Protein AF-A0A835W3U0-F1 (afdb_monomer)

Radius of gyration: 22.28 Å; Cα contacts (8 Å, |Δi|>4): 160; chains: 1; bounding box: 62×26×62 Å

Sequence (129 aa):
MAAKVDQLAAKVDQLAADMDWVKAKMGEMETMMAGIKAGQDNVVHRNINGNSRMLDHKLQPLKAEEGEHVGKYPNQPDPFPETLWALMRLDAANLDALQQFYGREFKGTTLEARRDVFVAFTGALSSRP

Structure (mmCIF, N/CA/C/O backbone):
data_AF-A0A835W3U0-F1
#
_entry.id   AF-A0A835W3U0-F1
#
loop_
_atom_site.group_PDB
_atom_site.id
_atom_site.type_symbol
_atom_site.label_atom_id
_atom_site.label_alt_id
_atom_site.label_comp_id
_atom_site.label_asym_id
_atom_site.label_entity_id
_atom_site.label_seq_id
_atom_site.pdbx_PDB_ins_code
_atom_site.Cartn_x
_atom_site.Cartn_y
_atom_site.Cartn_z
_atom_site.occupancy
_atom_site.B_iso_or_equiv
_atom_site.auth_seq_id
_atom_site.auth_comp_id
_atom_site.auth_asym_id
_atom_site.auth_atom_id
_atom_site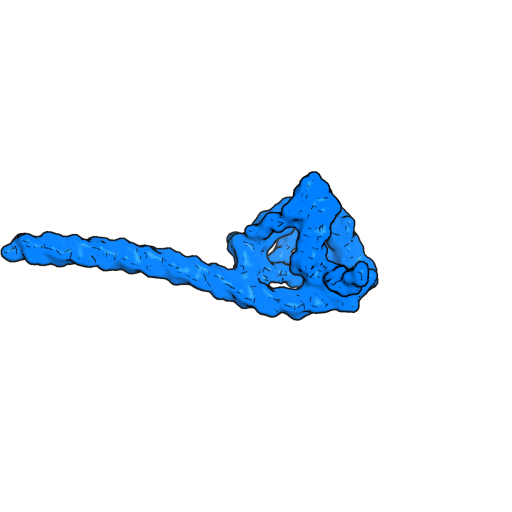.pdbx_PDB_model_num
ATOM 1 N N . MET A 1 1 ? -38.636 8.033 42.893 1.00 69.19 1 MET A N 1
ATOM 2 C CA . MET 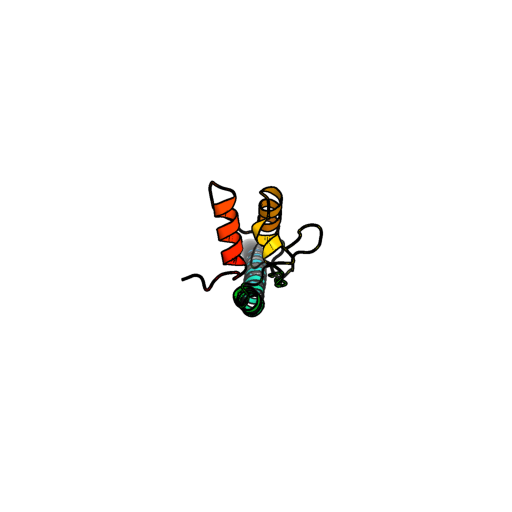A 1 1 ? -38.152 6.784 42.261 1.00 69.19 1 MET A CA 1
ATOM 3 C C . MET A 1 1 ? -37.931 6.989 40.766 1.00 69.19 1 MET A C 1
ATOM 5 O O . MET A 1 1 ? -36.813 6.760 40.335 1.00 69.19 1 MET A O 1
ATOM 9 N N . ALA A 1 2 ? -38.913 7.540 40.035 1.00 82.00 2 ALA A N 1
ATOM 10 C CA . ALA A 1 2 ? -38.820 7.875 38.604 1.00 82.00 2 ALA A CA 1
ATOM 11 C C . ALA A 1 2 ? -37.546 8.651 38.205 1.00 82.00 2 ALA A C 1
ATOM 13 O O . ALA A 1 2 ? -36.742 8.122 37.458 1.00 82.00 2 ALA A O 1
ATOM 14 N N . ALA A 1 3 ? -37.250 9.797 38.832 1.00 85.12 3 ALA A N 1
ATOM 15 C CA . ALA A 1 3 ? -36.071 10.602 38.469 1.00 85.12 3 ALA A CA 1
ATOM 16 C C . ALA A 1 3 ? -34.715 9.866 38.565 1.00 85.12 3 ALA A C 1
ATOM 18 O O . ALA A 1 3 ? -33.788 10.171 37.823 1.00 85.12 3 ALA A O 1
ATOM 19 N N . LYS A 1 4 ? -34.578 8.888 39.475 1.00 90.31 4 LYS A N 1
ATOM 20 C CA . LYS A 1 4 ? -33.360 8.060 39.565 1.00 90.31 4 LYS A CA 1
ATOM 21 C C . LYS A 1 4 ? -33.304 7.011 38.451 1.00 90.31 4 LYS A C 1
ATOM 23 O O . LYS A 1 4 ? -32.213 6.671 38.011 1.00 90.31 4 LYS A O 1
ATOM 28 N N . VAL A 1 5 ? -34.461 6.507 38.021 1.00 92.69 5 VAL A N 1
ATOM 29 C CA . VAL A 1 5 ? -34.590 5.595 36.877 1.00 92.69 5 VAL A CA 1
ATOM 30 C C . VAL A 1 5 ? -34.284 6.342 35.579 1.00 92.69 5 VAL A C 1
ATOM 32 O O . VAL A 1 5 ? -33.495 5.842 34.790 1.00 92.69 5 VAL A O 1
ATOM 35 N N . ASP A 1 6 ? -34.783 7.569 35.414 1.00 94.06 6 ASP A N 1
ATOM 36 C CA . ASP A 1 6 ? -34.508 8.406 34.236 1.00 94.06 6 ASP A CA 1
ATOM 37 C C . ASP A 1 6 ? -33.017 8.767 34.133 1.00 94.06 6 ASP A C 1
ATOM 39 O O . ASP A 1 6 ? -32.405 8.667 33.072 1.00 94.06 6 ASP A O 1
ATOM 43 N N . GLN A 1 7 ? -32.388 9.118 35.261 1.00 93.88 7 GLN A N 1
ATOM 44 C CA . GLN A 1 7 ? -30.940 9.346 35.321 1.00 93.88 7 GLN A CA 1
ATOM 45 C C . GLN A 1 7 ? -30.130 8.085 35.012 1.00 93.88 7 GLN A C 1
ATOM 47 O O . GLN A 1 7 ? -29.054 8.177 34.422 1.00 93.88 7 GLN A O 1
ATOM 52 N N . LEU A 1 8 ? -30.607 6.915 35.444 1.00 95.38 8 LEU A N 1
ATOM 53 C CA . LEU A 1 8 ? -29.952 5.651 35.135 1.00 95.38 8 LEU A CA 1
ATOM 54 C C . LEU A 1 8 ? -30.076 5.324 33.644 1.00 95.38 8 LEU A C 1
ATOM 56 O O . LEU A 1 8 ? -29.075 4.948 33.046 1.00 95.38 8 LEU A O 1
ATOM 60 N N . ALA A 1 9 ? -31.253 5.526 33.048 1.00 95.25 9 ALA A N 1
ATOM 61 C CA . ALA A 1 9 ? -31.476 5.344 31.617 1.00 95.25 9 ALA A CA 1
ATOM 62 C C . ALA A 1 9 ? -30.521 6.222 30.795 1.00 95.25 9 ALA A C 1
ATOM 64 O O . ALA A 1 9 ? -29.760 5.699 29.989 1.00 95.25 9 ALA A O 1
ATOM 65 N N . ALA A 1 10 ? -30.428 7.517 31.115 1.00 96.12 10 ALA A N 1
ATOM 66 C CA . ALA A 1 10 ? -29.514 8.431 30.430 1.00 96.12 10 ALA A CA 1
ATOM 67 C C . ALA A 1 10 ? -28.034 8.006 30.533 1.00 96.12 10 ALA A C 1
ATOM 69 O O . ALA A 1 10 ? -27.271 8.144 29.579 1.00 96.12 10 ALA A O 1
ATOM 70 N N . LYS A 1 11 ? -27.608 7.467 31.684 1.00 97.00 11 LYS A N 1
ATOM 71 C CA . LYS A 1 11 ? -26.244 6.935 31.851 1.00 97.00 11 LYS A CA 1
ATOM 72 C C . LYS A 1 11 ? -26.004 5.668 31.033 1.00 97.00 11 LYS A C 1
ATOM 74 O O . LYS A 1 11 ? -24.900 5.485 30.532 1.00 97.00 11 LYS A O 1
ATOM 79 N N . VAL A 1 12 ? -27.005 4.794 30.929 1.00 97.50 12 VAL A N 1
ATOM 80 C CA . VAL A 1 12 ? -26.932 3.581 30.103 1.00 97.50 12 VAL A CA 1
ATOM 81 C C . VAL A 1 12 ? -26.850 3.950 28.622 1.00 97.50 12 VAL A C 1
ATOM 83 O O . VAL A 1 12 ? -26.011 3.392 27.920 1.00 97.50 12 VAL A O 1
ATOM 86 N N . ASP A 1 13 ? -27.634 4.931 28.173 1.00 97.75 13 ASP A N 1
ATOM 87 C CA . ASP A 1 13 ? -27.600 5.418 26.790 1.00 97.75 13 ASP A CA 1
ATOM 88 C C . ASP A 1 13 ? -26.234 6.027 26.440 1.00 97.75 13 ASP A C 1
ATOM 90 O O . ASP A 1 13 ? -25.661 5.720 25.394 1.00 97.75 13 ASP A O 1
ATOM 94 N N . GLN A 1 14 ? -25.659 6.830 27.345 1.00 97.50 14 GLN A N 1
ATOM 95 C CA . GLN A 1 14 ? -24.312 7.374 27.155 1.00 97.50 14 GLN A CA 1
ATOM 96 C C . GLN A 1 14 ? -23.256 6.265 27.094 1.00 97.50 14 GLN A C 1
ATOM 98 O O . GLN A 1 14 ? -22.385 6.296 26.230 1.00 97.50 14 GLN A O 1
ATOM 103 N N . LEU A 1 15 ? -23.342 5.264 27.975 1.00 97.88 15 LEU A N 1
ATOM 104 C CA . LEU A 1 15 ? -22.406 4.141 27.970 1.00 97.88 15 LEU A CA 1
ATOM 105 C C . LEU A 1 15 ? -22.483 3.342 26.661 1.00 97.88 15 LEU A C 1
ATOM 107 O O . LEU A 1 15 ? -21.453 2.898 26.158 1.00 97.88 15 LEU A O 1
ATOM 111 N N . ALA A 1 16 ? -23.684 3.163 26.106 1.00 97.75 16 ALA A N 1
ATOM 112 C CA . ALA A 1 16 ? -23.858 2.517 24.811 1.00 97.75 16 ALA A CA 1
ATOM 113 C C . ALA A 1 16 ? -23.165 3.318 23.696 1.00 97.75 16 ALA A C 1
ATOM 115 O O . ALA A 1 16 ? -22.396 2.746 22.923 1.00 97.75 16 ALA A O 1
ATOM 116 N N . ALA A 1 17 ? -23.354 4.641 23.675 1.00 98.00 17 ALA A N 1
ATOM 117 C CA . ALA A 1 17 ? -22.696 5.524 22.714 1.00 98.00 17 ALA A CA 1
ATOM 118 C C . ALA A 1 17 ? -21.160 5.495 22.843 1.00 98.00 17 ALA A C 1
ATOM 120 O O . ALA A 1 17 ? -20.454 5.377 21.839 1.00 98.00 17 ALA A O 1
ATOM 121 N N . ASP A 1 18 ? -20.637 5.537 24.070 1.00 98.06 18 ASP A N 1
ATOM 122 C CA . ASP A 1 18 ? -19.198 5.450 24.334 1.00 98.06 18 ASP A CA 1
ATOM 123 C C . ASP A 1 18 ? -18.633 4.094 23.883 1.00 98.06 18 ASP A C 1
ATOM 125 O O . ASP A 1 18 ? -17.556 4.027 23.288 1.00 98.06 18 ASP A O 1
ATOM 129 N N . MET A 1 19 ? -19.366 3.000 24.118 1.00 98.00 19 MET A N 1
ATOM 130 C CA . MET A 1 19 ? -18.957 1.659 23.698 1.00 98.00 19 MET A CA 1
ATOM 131 C C . MET A 1 19 ? -18.890 1.533 22.173 1.00 98.00 19 MET A C 1
ATOM 133 O O . MET A 1 19 ? -17.956 0.920 21.651 1.00 98.00 19 MET A O 1
ATOM 137 N N . ASP A 1 20 ? -19.845 2.116 21.452 1.00 98.06 20 ASP A N 1
ATOM 138 C CA . ASP A 1 20 ? -19.839 2.117 19.989 1.00 98.06 20 ASP A CA 1
ATOM 139 C C . ASP A 1 20 ? -18.695 2.970 19.427 1.00 98.06 20 ASP A C 1
ATOM 141 O O . ASP A 1 20 ? -18.018 2.553 18.482 1.00 98.06 20 ASP A O 1
ATOM 145 N N . TRP A 1 21 ? -18.385 4.100 20.069 1.00 97.69 21 TRP A N 1
ATOM 146 C CA . TRP A 1 21 ? -17.207 4.900 19.735 1.00 97.69 21 TRP A CA 1
ATOM 147 C C . TRP A 1 21 ? -15.895 4.130 19.957 1.00 97.69 21 TRP A C 1
ATOM 149 O O . TRP A 1 21 ? -15.026 4.123 19.081 1.00 97.69 21 TRP A O 1
ATOM 159 N N . VAL A 1 22 ? -15.754 3.425 21.087 1.00 98.12 22 VAL A N 1
ATOM 160 C CA . VAL A 1 22 ? -14.566 2.602 21.375 1.00 98.12 22 VAL A CA 1
ATOM 161 C C . VAL A 1 22 ? -14.404 1.489 20.341 1.00 98.12 22 VAL A C 1
ATOM 163 O O . VAL A 1 22 ? -13.299 1.293 19.837 1.00 98.12 22 VAL A O 1
ATOM 166 N N . LYS A 1 23 ? -15.484 0.788 19.974 1.00 97.94 23 LYS A N 1
ATOM 167 C CA . LYS A 1 23 ? -15.438 -0.256 18.934 1.00 97.94 23 LYS A CA 1
ATOM 168 C C . LYS A 1 23 ? -14.954 0.298 17.596 1.00 97.94 23 LYS A C 1
ATOM 170 O O . LYS A 1 23 ? -14.109 -0.323 16.956 1.00 97.94 23 LYS A O 1
ATOM 175 N N . ALA A 1 24 ? -15.442 1.474 17.196 1.00 97.88 24 ALA A N 1
ATOM 176 C CA . ALA A 1 24 ? -14.988 2.126 15.971 1.00 97.88 24 ALA A CA 1
ATOM 177 C C . ALA A 1 24 ? -13.480 2.428 16.023 1.00 97.88 24 ALA A C 1
ATOM 179 O O . ALA A 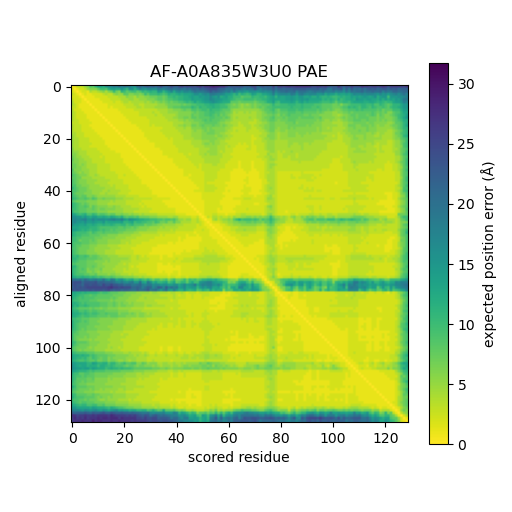1 24 ? -12.748 2.111 15.085 1.00 97.88 24 ALA A O 1
ATOM 180 N N . LYS A 1 25 ? -12.988 2.954 17.153 1.00 97.88 25 LYS A N 1
ATOM 181 C CA . LYS A 1 25 ? -11.556 3.231 17.347 1.00 97.88 25 LYS A CA 1
ATOM 182 C C . LYS A 1 25 ? -10.686 1.981 17.389 1.00 97.88 25 LYS A C 1
ATOM 184 O O . LYS A 1 25 ? -9.570 2.010 16.872 1.00 97.88 25 LYS A O 1
ATOM 189 N N . MET A 1 26 ? -11.184 0.881 17.945 1.00 97.94 26 MET A N 1
ATOM 190 C CA . MET A 1 26 ? -10.494 -0.407 17.877 1.00 97.94 26 MET A CA 1
ATOM 191 C C . MET A 1 26 ? -10.355 -0.890 16.428 1.00 97.94 26 MET A C 1
ATOM 193 O O . MET A 1 26 ? -9.261 -1.290 16.041 1.00 97.94 26 MET A O 1
ATOM 197 N N . GLY A 1 27 ? -11.400 -0.761 15.604 1.00 96.94 27 GLY A N 1
ATOM 198 C CA . GLY A 1 27 ? -11.328 -1.107 14.178 1.00 96.94 27 GLY A CA 1
ATOM 199 C C . GLY A 1 27 ? -10.326 -0.251 13.386 1.00 96.94 27 GLY A C 1
ATOM 200 O O . GLY A 1 27 ? -9.567 -0.770 12.562 1.00 96.94 27 GLY A O 1
ATOM 201 N N . GLU A 1 28 ? -10.255 1.056 13.669 1.00 96.00 28 GLU A N 1
ATOM 202 C CA . GLU A 1 28 ? -9.224 1.941 13.097 1.00 96.00 28 GLU A CA 1
ATOM 203 C C . GLU A 1 28 ? -7.806 1.482 13.490 1.00 96.00 28 GLU A C 1
ATOM 205 O O . GLU A 1 28 ? -6.905 1.426 12.648 1.00 96.00 28 GLU A O 1
ATOM 210 N N . MET A 1 29 ? -7.605 1.108 14.759 1.00 97.44 29 MET A N 1
ATOM 211 C CA . MET A 1 29 ? -6.315 0.640 15.269 1.00 97.44 29 MET A CA 1
ATOM 212 C C . MET A 1 29 ? -5.891 -0.695 14.648 1.00 97.44 29 MET A C 1
ATOM 214 O O . MET A 1 29 ? -4.729 -0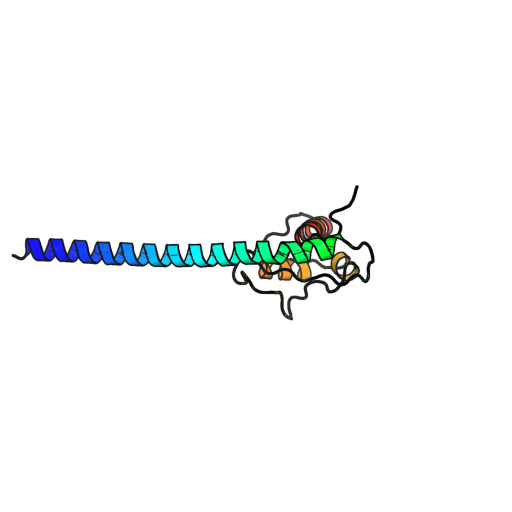.850 14.275 1.00 97.44 29 MET A O 1
ATOM 218 N N . GLU A 1 30 ? -6.813 -1.646 14.493 1.00 96.94 30 GLU A N 1
ATOM 219 C CA . GLU A 1 30 ? -6.552 -2.921 13.815 1.00 96.94 30 GLU A CA 1
ATOM 220 C C . GLU A 1 30 ? -6.086 -2.706 12.372 1.00 96.94 30 GLU A C 1
ATOM 222 O O . GLU A 1 30 ? -5.092 -3.299 11.943 1.00 96.94 30 GLU A O 1
ATOM 227 N N . THR A 1 31 ? -6.742 -1.792 11.655 1.00 95.94 31 THR A N 1
ATOM 228 C CA . THR A 1 31 ? -6.371 -1.414 10.284 1.00 95.94 31 THR A CA 1
ATOM 229 C C . THR A 1 31 ? -4.968 -0.800 10.239 1.00 95.94 31 THR A C 1
ATOM 231 O O . THR A 1 31 ? -4.137 -1.201 9.423 1.00 95.94 31 THR A O 1
ATOM 234 N N . MET A 1 32 ? -4.658 0.122 11.158 1.00 96.88 32 MET A N 1
ATOM 235 C CA . MET A 1 32 ? -3.330 0.736 11.252 1.00 96.88 32 MET A CA 1
ATOM 236 C C . MET A 1 32 ? -2.237 -0.296 11.567 1.00 96.88 32 MET A C 1
ATOM 238 O O . MET A 1 32 ? -1.175 -0.283 10.944 1.00 96.88 32 MET A O 1
ATOM 242 N N . MET A 1 33 ? -2.488 -1.223 12.497 1.00 98.06 33 MET A N 1
ATOM 243 C CA . MET A 1 33 ? -1.541 -2.295 12.819 1.00 98.06 33 MET A CA 1
ATOM 244 C C . MET A 1 33 ? -1.289 -3.218 11.622 1.00 98.06 33 MET A C 1
ATOM 246 O O . MET A 1 33 ? -0.144 -3.612 11.387 1.00 98.06 33 MET A O 1
ATOM 250 N N . ALA A 1 34 ? -2.330 -3.543 10.849 1.00 97.94 34 ALA A N 1
ATOM 251 C CA . ALA A 1 34 ? -2.184 -4.318 9.621 1.00 97.94 34 ALA A CA 1
ATOM 252 C C . ALA A 1 34 ? -1.285 -3.595 8.604 1.00 97.94 34 ALA A C 1
ATOM 254 O O . ALA A 1 34 ? -0.401 -4.226 8.019 1.00 97.94 34 ALA A O 1
ATOM 255 N N . GLY A 1 35 ? -1.448 -2.277 8.458 1.00 97.88 35 GLY A N 1
ATOM 256 C CA . GLY A 1 35 ? -0.614 -1.438 7.596 1.00 97.88 35 GLY A CA 1
ATOM 257 C C . GLY A 1 35 ? 0.849 -1.385 8.032 1.00 97.88 35 GLY A C 1
ATOM 258 O O . GLY A 1 35 ? 1.748 -1.605 7.222 1.00 97.88 35 GLY A O 1
ATOM 259 N N . ILE A 1 36 ? 1.106 -1.199 9.331 1.00 98.12 36 ILE A N 1
ATOM 260 C CA . ILE A 1 36 ? 2.467 -1.213 9.895 1.00 98.12 36 ILE A CA 1
ATOM 261 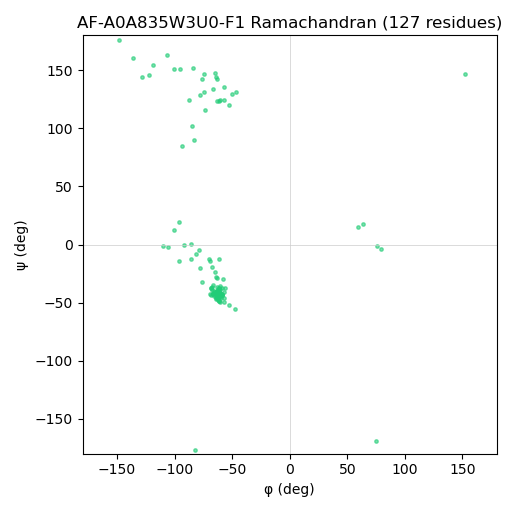C C . ILE A 1 36 ? 3.148 -2.559 9.629 1.00 98.12 36 ILE A C 1
ATOM 263 O O . ILE A 1 36 ? 4.297 -2.598 9.185 1.00 98.12 36 ILE A O 1
ATOM 267 N N . LYS A 1 37 ? 2.438 -3.668 9.863 1.00 98.19 37 LYS A N 1
ATOM 268 C CA . LYS A 1 37 ? 2.962 -5.012 9.608 1.00 98.19 37 LYS A CA 1
ATOM 269 C C . LYS A 1 37 ? 3.255 -5.231 8.123 1.00 98.19 37 LYS A C 1
ATOM 271 O O . LYS A 1 37 ? 4.310 -5.760 7.787 1.00 98.19 37 LYS A O 1
ATOM 276 N N . ALA A 1 38 ? 2.368 -4.779 7.237 1.00 97.94 38 ALA A N 1
ATOM 277 C CA . ALA A 1 38 ? 2.607 -4.808 5.798 1.00 97.94 38 ALA A CA 1
ATOM 278 C C . ALA A 1 38 ? 3.868 -4.014 5.417 1.00 97.94 38 ALA A C 1
ATOM 280 O O . ALA A 1 38 ? 4.698 -4.512 4.660 1.00 97.94 38 ALA A O 1
ATOM 281 N N . GLY A 1 39 ? 4.058 -2.825 5.995 1.00 97.50 39 GLY A N 1
ATOM 282 C CA . GLY A 1 39 ? 5.245 -2.002 5.771 1.00 97.50 39 GLY A CA 1
ATOM 283 C C . GLY A 1 39 ? 6.540 -2.674 6.222 1.00 97.50 39 GLY A C 1
ATOM 284 O O . GLY A 1 39 ? 7.535 -2.627 5.497 1.00 97.50 39 GLY A O 1
ATOM 285 N N . GLN A 1 40 ? 6.518 -3.351 7.373 1.00 98.06 40 GLN A N 1
ATOM 286 C CA . GLN A 1 40 ? 7.647 -4.144 7.871 1.00 98.06 40 GLN A CA 1
ATOM 287 C C . GLN A 1 40 ? 7.972 -5.323 6.943 1.00 98.06 40 GLN A C 1
ATOM 289 O O . GLN A 1 40 ? 9.132 -5.496 6.568 1.00 98.06 40 GLN A O 1
ATOM 294 N N . ASP A 1 41 ? 6.959 -6.079 6.512 1.00 97.12 41 ASP A N 1
ATOM 295 C CA . ASP A 1 41 ? 7.124 -7.187 5.561 1.00 97.12 41 ASP A CA 1
ATOM 296 C C . ASP A 1 41 ? 7.704 -6.689 4.218 1.00 97.12 41 ASP A C 1
ATOM 298 O O . ASP A 1 41 ? 8.580 -7.319 3.619 1.00 97.12 41 ASP A O 1
ATOM 302 N N . ASN A 1 42 ? 7.272 -5.506 3.769 1.00 97.56 42 ASN A N 1
ATOM 303 C CA . ASN A 1 42 ? 7.705 -4.897 2.514 1.00 97.56 42 ASN A CA 1
ATOM 304 C C . ASN A 1 42 ? 9.178 -4.462 2.504 1.00 97.56 42 ASN A C 1
ATOM 306 O O . ASN A 1 42 ? 9.735 -4.293 1.419 1.00 97.56 42 ASN A O 1
ATOM 310 N N . VAL A 1 43 ? 9.837 -4.284 3.657 1.00 96.31 43 VAL A N 1
ATOM 311 C CA . VAL A 1 43 ? 11.256 -3.870 3.711 1.00 96.31 43 VAL A CA 1
ATOM 312 C C . VAL A 1 43 ? 12.144 -4.852 2.949 1.00 96.31 43 VAL A C 1
ATOM 314 O O . VAL A 1 43 ? 12.967 -4.445 2.130 1.00 96.31 43 VAL A O 1
ATOM 317 N N . VAL A 1 44 ? 11.955 -6.155 3.166 1.00 94.81 44 VAL A N 1
ATOM 318 C CA . VAL A 1 44 ? 12.759 -7.193 2.502 1.00 94.81 44 VAL A CA 1
ATOM 319 C C . VAL A 1 44 ? 12.499 -7.199 0.996 1.00 94.81 44 VAL A C 1
ATOM 321 O O . VAL A 1 44 ? 13.438 -7.297 0.208 1.00 94.81 44 VAL A O 1
ATOM 324 N N . HIS A 1 45 ? 11.242 -7.027 0.587 1.00 95.75 45 HIS A N 1
ATOM 325 C CA . HIS A 1 45 ? 10.853 -7.002 -0.822 1.00 95.75 45 HIS A CA 1
ATOM 326 C C . HIS A 1 45 ? 11.452 -5.788 -1.545 1.00 95.75 45 HIS A C 1
ATOM 328 O O . HIS A 1 45 ? 12.042 -5.937 -2.612 1.00 95.75 45 HIS A O 1
ATOM 334 N N . ARG A 1 46 ? 11.389 -4.602 -0.926 1.00 95.69 46 ARG A N 1
ATO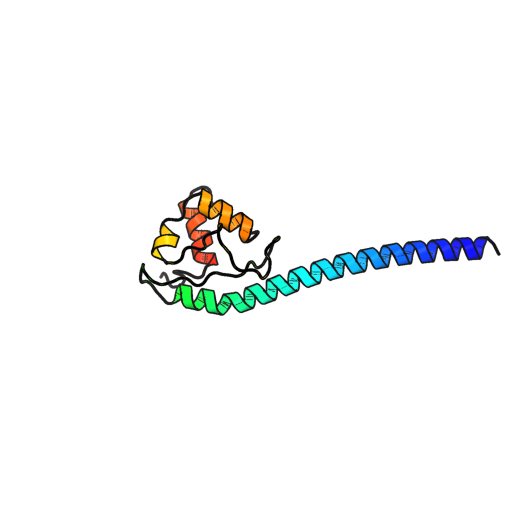M 335 C CA . ARG A 1 46 ? 12.022 -3.377 -1.438 1.00 95.69 46 ARG A CA 1
ATOM 336 C C . ARG A 1 46 ? 13.534 -3.527 -1.570 1.00 95.69 46 ARG A C 1
ATOM 338 O O . ARG A 1 46 ? 14.088 -3.131 -2.591 1.00 95.69 46 ARG A O 1
ATOM 345 N N . ASN A 1 47 ? 14.189 -4.142 -0.585 1.00 93.25 47 ASN A N 1
ATOM 346 C CA . ASN A 1 47 ? 15.625 -4.412 -0.645 1.00 93.25 47 ASN A CA 1
ATOM 347 C C . ASN A 1 47 ? 15.976 -5.346 -1.812 1.00 93.25 47 ASN A C 1
ATOM 349 O O . ASN A 1 47 ? 16.919 -5.074 -2.548 1.00 93.25 47 ASN A O 1
ATOM 353 N N . ILE A 1 48 ? 15.203 -6.417 -2.022 1.00 92.81 48 ILE A N 1
ATOM 354 C CA . ILE A 1 48 ? 15.399 -7.326 -3.163 1.00 92.81 48 ILE A CA 1
ATOM 355 C C . ILE A 1 48 ? 15.230 -6.566 -4.484 1.00 92.81 48 ILE A C 1
ATOM 357 O O . ILE A 1 48 ? 16.126 -6.621 -5.325 1.00 92.81 48 ILE A O 1
ATOM 361 N N . ASN A 1 49 ? 14.143 -5.801 -4.623 1.00 94.44 49 ASN A N 1
ATOM 362 C CA . ASN A 1 49 ? 13.848 -5.010 -5.822 1.00 94.44 49 ASN A CA 1
ATOM 363 C C . ASN A 1 49 ? 14.936 -3.965 -6.124 1.00 94.44 49 ASN A C 1
ATOM 365 O O . ASN A 1 49 ? 15.228 -3.684 -7.286 1.00 94.44 49 ASN A O 1
ATOM 369 N N . GLY A 1 50 ? 15.540 -3.375 -5.088 1.00 91.12 50 GLY A N 1
ATOM 370 C CA . GLY A 1 50 ? 16.600 -2.371 -5.210 1.00 91.12 50 GLY A CA 1
ATOM 371 C C . GLY A 1 50 ? 17.986 -2.934 -5.543 1.00 91.12 50 GLY A C 1
ATOM 372 O O . GLY A 1 50 ? 18.833 -2.199 -6.057 1.00 91.12 50 GLY A O 1
ATOM 373 N N . ASN A 1 51 ? 18.222 -4.226 -5.290 1.00 87.00 51 ASN A N 1
ATOM 374 C C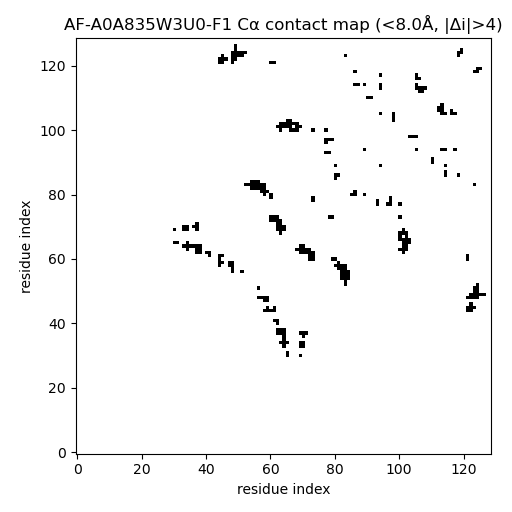A . ASN A 1 51 ? 19.543 -4.854 -5.406 1.00 87.00 51 ASN A CA 1
ATOM 375 C C . ASN A 1 51 ? 19.938 -5.260 -6.834 1.00 87.00 51 ASN A C 1
ATOM 377 O O . ASN A 1 51 ? 21.084 -5.651 -7.054 1.00 87.00 51 ASN A O 1
ATOM 381 N N . SER A 1 52 ? 19.034 -5.170 -7.812 1.00 81.56 52 SER A N 1
ATOM 382 C CA . SER A 1 52 ? 19.330 -5.534 -9.199 1.00 81.56 52 SER A CA 1
ATOM 383 C C . SER A 1 52 ? 19.089 -4.392 -10.178 1.00 81.56 52 SER A C 1
ATOM 385 O O . SER A 1 52 ? 18.169 -3.588 -10.045 1.00 81.56 52 SER A O 1
ATOM 387 N N . ARG A 1 53 ? 19.934 -4.349 -11.210 1.00 82.38 53 ARG A N 1
ATOM 388 C CA . ARG A 1 53 ? 19.798 -3.471 -12.382 1.00 82.38 53 ARG A CA 1
ATOM 389 C C . ARG A 1 53 ? 19.439 -4.239 -13.650 1.00 82.38 53 ARG A C 1
ATOM 391 O O . ARG A 1 53 ? 19.302 -3.633 -14.708 1.00 82.38 53 ARG A O 1
ATOM 398 N N . MET A 1 54 ? 19.324 -5.562 -13.556 1.00 89.50 54 MET A N 1
ATOM 399 C CA . MET A 1 54 ? 19.004 -6.400 -14.702 1.00 89.50 54 MET A CA 1
ATOM 400 C C . MET A 1 54 ? 17.523 -6.251 -15.047 1.00 89.50 54 MET A C 1
ATOM 402 O O . MET A 1 54 ? 16.663 -6.322 -14.172 1.00 89.50 54 MET A O 1
ATOM 406 N N . LEU A 1 55 ? 17.224 -6.020 -16.323 1.00 89.50 55 LEU A N 1
ATOM 407 C CA . LEU A 1 55 ? 15.860 -5.765 -16.794 1.00 89.50 55 LEU A CA 1
ATOM 408 C C . LEU A 1 55 ? 14.921 -6.965 -16.581 1.00 89.50 55 LEU A C 1
ATOM 410 O O . LEU A 1 55 ? 13.726 -6.781 -16.364 1.00 89.50 55 LEU A O 1
ATOM 414 N N . ASP A 1 56 ? 15.462 -8.178 -16.593 1.00 92.56 56 ASP A N 1
ATOM 415 C CA . ASP A 1 56 ? 14.768 -9.441 -16.331 1.00 92.56 56 ASP A CA 1
ATOM 416 C C . ASP A 1 56 ? 14.692 -9.803 -14.837 1.00 92.56 56 ASP A C 1
ATOM 418 O O . ASP A 1 56 ? 14.118 -10.834 -14.480 1.00 92.56 56 ASP A O 1
ATOM 422 N N . HIS A 1 57 ? 15.231 -8.961 -13.947 1.00 91.75 57 HIS A N 1
ATOM 423 C CA . HIS A 1 57 ? 15.118 -9.168 -12.510 1.00 91.75 57 HIS A CA 1
ATOM 424 C C . HIS A 1 57 ? 13.653 -9.258 -12.095 1.00 91.75 57 HIS A C 1
ATOM 426 O O . HIS A 1 57 ? 12.876 -8.331 -12.339 1.00 91.75 57 HIS A O 1
ATOM 432 N N . LYS A 1 58 ? 13.306 -10.366 -11.433 1.00 93.62 58 LYS A N 1
ATOM 433 C CA . LYS A 1 58 ? 11.964 -10.607 -10.914 1.00 93.62 58 LYS A CA 1
ATOM 434 C C . LYS A 1 58 ? 11.698 -9.745 -9.693 1.00 93.62 58 LYS A C 1
ATOM 436 O O . LYS A 1 58 ? 12.323 -9.943 -8.650 1.00 93.62 58 LYS A O 1
ATOM 441 N N . LEU A 1 59 ? 10.741 -8.837 -9.822 1.00 93.88 59 LEU A N 1
ATOM 442 C CA . LEU A 1 59 ? 10.331 -7.981 -8.724 1.00 93.88 59 LEU A CA 1
ATOM 443 C C . LEU A 1 59 ? 9.467 -8.769 -7.736 1.00 93.88 59 LEU A C 1
ATOM 445 O O . LEU A 1 59 ? 8.652 -9.611 -8.108 1.00 93.88 59 LEU A O 1
ATOM 449 N N . GLN A 1 60 ? 9.648 -8.472 -6.458 1.00 94.81 60 GLN A N 1
ATOM 450 C CA . GLN A 1 60 ? 8.820 -8.961 -5.372 1.00 94.81 60 GLN A CA 1
ATOM 451 C C . GLN A 1 60 ? 7.627 -8.011 -5.179 1.00 94.81 60 GLN A C 1
ATOM 453 O O . GLN A 1 60 ? 7.850 -6.810 -4.969 1.00 94.81 60 GLN A O 1
ATOM 458 N N . PRO A 1 61 ? 6.376 -8.513 -5.226 1.00 94.88 61 PRO A N 1
ATOM 459 C CA . PRO A 1 61 ? 5.182 -7.699 -5.008 1.00 94.88 61 PRO A CA 1
ATOM 460 C C . PRO A 1 61 ? 5.134 -7.175 -3.579 1.00 94.88 61 PRO A C 1
ATOM 462 O O . PRO A 1 61 ? 5.578 -7.856 -2.661 1.00 94.88 61 PRO A O 1
ATOM 465 N N . LEU A 1 62 ? 4.574 -5.989 -3.366 1.00 96.12 62 LEU A N 1
ATOM 466 C CA . LEU A 1 62 ? 4.406 -5.430 -2.026 1.00 96.12 62 LEU A CA 1
ATOM 467 C C . LEU A 1 62 ? 3.007 -5.736 -1.487 1.00 96.12 62 LEU A C 1
ATOM 469 O O . LEU A 1 62 ? 2.052 -5.860 -2.250 1.00 96.12 62 LEU A O 1
ATOM 473 N N . LYS A 1 63 ? 2.870 -5.840 -0.167 1.00 96.81 63 LYS A N 1
ATOM 474 C CA . LYS A 1 63 ? 1.563 -5.783 0.490 1.00 96.81 63 LYS A CA 1
ATOM 475 C C . LYS A 1 63 ? 1.056 -4.344 0.504 1.00 96.81 63 LYS A C 1
ATOM 477 O O . LYS A 1 63 ? 1.861 -3.424 0.661 1.00 96.81 63 LYS A O 1
ATOM 482 N N . ALA A 1 64 ? -0.254 -4.139 0.399 1.00 96.62 64 ALA A N 1
ATOM 483 C CA . ALA A 1 64 ? -0.823 -2.816 0.633 1.00 96.62 64 ALA A CA 1
ATOM 484 C C . ALA A 1 64 ? -0.666 -2.403 2.102 1.00 96.62 64 ALA A C 1
ATOM 486 O O . ALA A 1 64 ? -0.903 -3.196 3.014 1.00 96.62 64 ALA A O 1
ATOM 487 N N . GLU A 1 65 ? -0.226 -1.167 2.320 1.00 96.88 65 GLU A N 1
ATOM 488 C CA . GLU A 1 65 ? 0.008 -0.593 3.653 1.00 96.88 65 GLU A CA 1
ATOM 489 C C . GLU A 1 65 ? -1.191 0.239 4.130 1.00 96.88 65 GLU A C 1
ATOM 491 O O . GLU A 1 65 ? -1.310 0.529 5.316 1.00 96.88 65 GLU A O 1
ATOM 496 N N . GLU A 1 66 ? -2.102 0.575 3.218 1.00 95.44 66 GLU A N 1
ATOM 497 C CA . GLU A 1 66 ? -3.310 1.357 3.460 1.00 95.44 66 GLU A CA 1
ATOM 498 C C . GLU A 1 66 ? -4.447 0.914 2.521 1.00 95.44 66 GLU A C 1
ATOM 500 O O . GLU A 1 66 ? -4.267 0.040 1.668 1.00 95.44 66 GLU A O 1
ATOM 505 N N . GLY A 1 67 ? -5.634 1.498 2.701 1.00 94.06 67 GLY A N 1
ATOM 506 C CA . GLY A 1 67 ? -6.812 1.220 1.877 1.00 94.06 67 GLY A CA 1
ATOM 507 C C . GLY A 1 67 ? -7.500 -0.122 2.163 1.00 94.06 67 GLY A C 1
ATOM 508 O O . GLY A 1 67 ? -7.229 -0.806 3.149 1.00 94.06 67 GLY A O 1
ATOM 509 N N . GLU A 1 68 ? -8.422 -0.499 1.275 1.00 93.69 68 GLU A N 1
ATOM 510 C CA . GLU A 1 68 ? -9.279 -1.692 1.406 1.00 93.69 68 GLU A CA 1
ATOM 511 C C . GLU A 1 68 ? -8.493 -3.018 1.367 1.00 93.69 68 GLU A C 1
ATOM 513 O O . GLU A 1 68 ? -8.924 -4.050 1.895 1.00 93.69 68 GLU A O 1
ATOM 518 N N . HIS A 1 69 ? -7.305 -3.000 0.759 1.00 95.06 69 HIS A N 1
ATOM 519 C CA . HIS A 1 69 ? -6.475 -4.186 0.572 1.00 95.06 69 HIS A CA 1
ATOM 520 C C . HIS A 1 69 ? -5.332 -4.308 1.582 1.00 95.06 69 HIS A C 1
ATOM 522 O O . HIS A 1 69 ? -4.458 -5.153 1.384 1.00 95.06 69 HIS A O 1
ATOM 528 N N . VAL A 1 70 ? -5.326 -3.518 2.664 1.00 96.69 70 VAL A N 1
ATOM 529 C CA . VAL A 1 70 ? -4.242 -3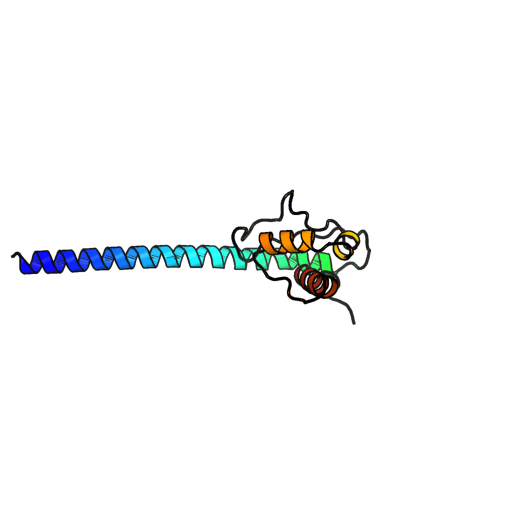.524 3.658 1.00 96.69 70 VAL A CA 1
ATOM 530 C C . VAL A 1 70 ? -3.843 -4.946 4.090 1.00 96.69 70 VAL A C 1
ATOM 532 O O . VAL A 1 70 ? -4.678 -5.803 4.387 1.00 96.69 70 VAL A O 1
ATOM 535 N N . GLY A 1 71 ? -2.538 -5.224 4.070 1.00 96.25 71 GLY A N 1
ATOM 536 C CA . GLY A 1 71 ? -1.955 -6.527 4.395 1.00 96.25 71 GLY A CA 1
ATOM 537 C C . GLY A 1 71 ? -2.018 -7.586 3.286 1.00 96.25 71 GLY A C 1
ATOM 538 O O . GLY A 1 71 ? -1.462 -8.673 3.472 1.00 96.25 71 GLY A O 1
ATOM 539 N N . LYS A 1 72 ? -2.647 -7.305 2.137 1.00 95.25 72 LYS A N 1
ATOM 540 C CA . LYS A 1 72 ? -2.782 -8.243 1.008 1.00 95.25 72 LYS A CA 1
ATOM 541 C C . LYS A 1 72 ? -1.773 -7.943 -0.097 1.00 95.25 72 LYS A C 1
ATOM 543 O O . LYS A 1 72 ? -1.394 -6.793 -0.298 1.00 95.25 72 LYS A O 1
ATOM 548 N N . TYR A 1 73 ? -1.376 -8.984 -0.828 1.00 94.31 73 TYR A N 1
ATOM 549 C CA . TYR A 1 73 ? -0.622 -8.852 -2.075 1.00 94.31 73 TYR A CA 1
ATOM 550 C C . TYR A 1 73 ? -1.562 -8.598 -3.262 1.00 94.31 73 TYR A C 1
ATOM 552 O O . TYR A 1 73 ? -2.711 -9.051 -3.220 1.00 94.31 73 TYR A O 1
ATOM 560 N N . PRO A 1 74 ? -1.084 -7.908 -4.311 1.00 91.50 74 PRO A N 1
ATOM 561 C CA . PRO A 1 74 ? -1.809 -7.791 -5.567 1.00 91.50 74 PRO A CA 1
ATOM 562 C C . PRO A 1 74 ? -1.967 -9.179 -6.189 1.00 91.50 74 PRO A C 1
ATOM 564 O O . PRO A 1 74 ? -0.989 -9.895 -6.411 1.00 91.50 74 PRO A O 1
ATOM 567 N N . ASN A 1 75 ? -3.214 -9.554 -6.450 1.00 81.06 75 ASN A N 1
ATOM 568 C CA . ASN A 1 75 ? -3.574 -10.769 -7.170 1.00 81.06 75 ASN A CA 1
ATOM 569 C C . ASN A 1 75 ? -4.062 -10.377 -8.564 1.00 81.06 75 ASN A C 1
ATOM 571 O O . ASN A 1 75 ? -4.457 -9.234 -8.789 1.00 81.06 75 ASN A O 1
ATOM 575 N N . GLN A 1 76 ? -4.117 -11.333 -9.492 1.00 60.53 76 GLN A N 1
ATOM 576 C CA . GLN A 1 76 ? -4.791 -11.075 -10.763 1.00 60.53 76 GLN A CA 1
ATOM 577 C C . GLN A 1 76 ? -6.251 -10.645 -10.509 1.00 60.53 76 GLN A C 1
ATOM 579 O O . GLN A 1 76 ? -6.924 -11.270 -9.683 1.00 60.53 76 GLN A O 1
ATOM 584 N N . PRO A 1 77 ? -6.743 -9.599 -11.196 1.00 57.34 77 PRO A N 1
ATOM 585 C CA . PRO A 1 77 ? -6.179 -9.007 -12.411 1.00 57.34 77 PRO A CA 1
ATOM 586 C C . PRO A 1 77 ? -5.187 -7.844 -12.230 1.00 57.34 77 PRO A C 1
ATOM 588 O O . PRO A 1 77 ? -4.689 -7.395 -13.254 1.00 57.34 77 PRO A O 1
ATOM 591 N N . ASP A 1 78 ? -4.859 -7.379 -11.019 1.00 66.56 78 ASP A N 1
ATOM 592 C CA . ASP A 1 78 ? -3.974 -6.219 -10.796 1.00 66.56 78 ASP A CA 1
ATOM 593 C C . ASP A 1 78 ? -2.499 -6.647 -10.856 1.00 66.56 78 ASP A C 1
ATOM 595 O O . ASP A 1 78 ? -1.930 -7.061 -9.839 1.00 66.56 78 ASP A O 1
ATOM 599 N N . PRO A 1 79 ? -1.827 -6.631 -12.023 1.00 73.50 79 PRO A N 1
ATOM 600 C CA . PRO A 1 79 ? -0.553 -7.296 -12.147 1.00 73.50 79 PRO A CA 1
ATOM 601 C C . PRO A 1 79 ? 0.504 -6.323 -11.656 1.00 73.50 79 PRO A C 1
ATOM 603 O O . PRO A 1 79 ? 0.921 -5.398 -12.357 1.00 73.50 79 PRO A O 1
ATOM 606 N N . PHE A 1 80 ? 0.967 -6.547 -10.433 1.00 92.00 80 PHE A N 1
ATOM 607 C CA . PHE A 1 80 ? 2.281 -6.061 -10.061 1.00 92.00 80 PHE A CA 1
ATOM 608 C C . PHE A 1 80 ? 3.280 -6.492 -11.146 1.00 92.00 80 PHE A C 1
ATOM 610 O O . PHE A 1 80 ? 3.268 -7.664 -11.539 1.00 92.00 80 PHE A O 1
ATOM 617 N N . PRO A 1 81 ? 4.108 -5.577 -11.678 1.00 92.94 81 PRO A N 1
ATOM 618 C CA . PRO A 1 81 ? 4.995 -5.912 -12.781 1.00 92.94 81 PRO A CA 1
ATOM 619 C C . PRO A 1 81 ? 5.955 -7.022 -12.357 1.00 92.94 81 PRO A C 1
ATOM 621 O O . PRO A 1 81 ? 6.686 -6.878 -11.382 1.00 92.94 81 PRO A O 1
ATOM 624 N N . GLU A 1 82 ? 5.981 -8.122 -13.110 1.00 92.56 82 GLU A N 1
ATOM 625 C CA . GLU A 1 82 ? 6.817 -9.277 -12.760 1.00 92.56 82 GLU A CA 1
ATOM 626 C C . GLU A 1 82 ? 8.313 -8.957 -12.799 1.00 92.56 82 GLU A C 1
ATOM 628 O O . GLU A 1 82 ? 9.100 -9.589 -12.099 1.00 92.56 82 GLU A O 1
ATOM 633 N N . THR A 1 83 ? 8.722 -7.994 -13.629 1.00 93.75 83 THR A N 1
ATOM 634 C CA . THR A 1 83 ? 10.131 -7.665 -13.868 1.00 93.75 83 THR A CA 1
ATOM 635 C C . THR A 1 83 ? 10.391 -6.168 -13.870 1.00 93.75 83 THR A C 1
ATOM 637 O O . THR A 1 83 ? 9.488 -5.359 -14.106 1.00 93.75 83 THR A O 1
ATOM 640 N N . LEU A 1 84 ? 11.658 -5.793 -13.679 1.00 91.31 84 LEU A N 1
ATOM 641 C CA . LEU A 1 84 ? 12.106 -4.407 -13.804 1.00 91.31 84 LEU A CA 1
ATOM 642 C C . LEU A 1 84 ? 11.768 -3.813 -15.185 1.00 91.31 84 LEU A C 1
ATOM 644 O O . LEU A 1 84 ? 11.358 -2.657 -15.282 1.00 91.31 84 LEU A O 1
ATOM 648 N N . TRP A 1 85 ? 11.871 -4.611 -16.249 1.00 91.94 85 TRP A N 1
ATOM 649 C CA . TRP A 1 85 ? 11.442 -4.224 -17.592 1.00 91.94 85 TRP A CA 1
ATOM 650 C C . TRP A 1 85 ? 9.941 -3.940 -17.677 1.00 91.94 85 TRP A C 1
ATOM 652 O O . TRP A 1 85 ? 9.542 -2.911 -18.220 1.00 91.94 85 TRP A O 1
ATOM 662 N N . ALA A 1 86 ? 9.104 -4.827 -17.130 1.00 93.75 86 ALA A N 1
ATOM 663 C CA . ALA A 1 86 ? 7.654 -4.637 -17.123 1.00 93.75 86 ALA A CA 1
ATOM 664 C C . ALA A 1 86 ? 7.258 -3.370 -16.349 1.00 93.75 86 ALA A C 1
ATOM 666 O O . ALA A 1 86 ? 6.389 -2.620 -16.790 1.00 93.75 86 ALA A O 1
ATOM 667 N N . LEU A 1 87 ? 7.960 -3.082 -15.251 1.00 92.62 87 LEU A N 1
ATOM 668 C CA . LEU A 1 87 ? 7.748 -1.892 -14.434 1.00 92.62 87 LEU A CA 1
ATOM 669 C C . LEU A 1 87 ? 8.002 -0.592 -15.220 1.00 92.62 87 LEU A C 1
ATOM 671 O O . LEU A 1 87 ? 7.233 0.359 -15.099 1.00 92.62 87 LEU A O 1
ATOM 675 N N . MET A 1 88 ? 9.001 -0.567 -16.107 1.00 89.56 88 MET A N 1
ATOM 676 C CA . MET A 1 88 ? 9.262 0.577 -16.997 1.00 89.56 88 MET A CA 1
ATOM 677 C C . MET A 1 88 ? 8.193 0.769 -18.090 1.00 89.56 88 MET A C 1
ATOM 679 O O . MET A 1 88 ? 8.140 1.825 -18.724 1.00 89.56 88 MET A O 1
ATOM 683 N N . ARG A 1 89 ? 7.332 -0.229 -18.327 1.00 93.06 89 ARG A N 1
ATOM 684 C CA . ARG A 1 89 ? 6.307 -0.207 -19.382 1.00 93.06 89 ARG A CA 1
ATOM 685 C C . ARG A 1 89 ? 4.880 0.013 -18.880 1.00 93.06 89 ARG A C 1
ATOM 687 O O . ARG A 1 89 ? 3.998 0.123 -19.725 1.00 93.06 89 ARG A O 1
ATOM 694 N N . LEU A 1 90 ? 4.661 0.129 -17.567 1.00 94.12 90 LEU A N 1
ATOM 695 C CA . LEU A 1 90 ? 3.332 0.332 -16.970 1.00 94.12 90 LEU A CA 1
ATOM 696 C C . LEU A 1 90 ? 2.604 1.515 -17.604 1.00 94.12 90 LEU A C 1
ATOM 698 O O . LEU A 1 90 ? 3.102 2.634 -17.561 1.00 94.12 90 LEU A O 1
ATOM 702 N N . ASP A 1 91 ? 1.441 1.316 -18.200 1.00 94.75 91 ASP A N 1
ATOM 703 C CA . ASP A 1 91 ? 0.658 2.427 -18.741 1.00 94.75 91 ASP A CA 1
ATOM 704 C C . ASP A 1 91 ? -0.176 3.134 -17.654 1.00 94.75 91 ASP A C 1
ATOM 706 O O . ASP A 1 91 ? -0.069 2.840 -16.460 1.00 94.75 91 ASP A O 1
ATOM 710 N N . ALA A 1 92 ? -0.977 4.122 -18.062 1.00 94.81 92 ALA A N 1
ATOM 711 C CA . ALA A 1 92 ? -1.833 4.858 -17.137 1.00 94.81 92 ALA A CA 1
ATOM 712 C C . ALA A 1 92 ? -2.856 3.942 -16.446 1.00 94.81 92 ALA A C 1
ATOM 714 O O . ALA A 1 92 ? -3.044 4.062 -15.240 1.00 94.81 92 ALA A O 1
ATOM 715 N N . ALA A 1 93 ? -3.446 2.992 -17.179 1.00 93.50 93 ALA A N 1
ATOM 716 C CA . ALA A 1 93 ? -4.439 2.074 -16.634 1.00 93.50 93 ALA A CA 1
ATOM 717 C C . ALA A 1 93 ? -3.818 1.118 -15.607 1.00 93.50 93 ALA A C 1
ATOM 719 O O . ALA A 1 93 ? -4.416 0.867 -14.562 1.00 93.50 93 ALA A O 1
ATOM 720 N N . ASN A 1 94 ? -2.595 0.632 -15.850 1.00 94.38 94 ASN A N 1
ATOM 721 C CA . ASN A 1 94 ? -1.873 -0.171 -14.866 1.00 94.38 94 ASN A CA 1
ATOM 722 C C . ASN A 1 94 ? -1.603 0.624 -13.585 1.00 94.38 94 ASN A C 1
ATOM 724 O O . ASN A 1 94 ? -1.791 0.101 -12.491 1.00 94.38 94 ASN A O 1
ATOM 728 N N . LEU A 1 95 ? -1.164 1.880 -13.705 1.00 94.88 95 LEU A N 1
ATOM 729 C CA . LEU A 1 95 ? -0.888 2.723 -12.541 1.00 94.88 95 LEU A CA 1
ATOM 730 C C . LEU A 1 95 ? -2.156 3.085 -11.772 1.00 94.88 95 LEU A C 1
ATOM 732 O O . LEU A 1 95 ? -2.101 3.130 -10.549 1.00 94.88 95 LEU A O 1
ATOM 736 N N . ASP A 1 96 ? -3.276 3.311 -12.457 1.00 94.19 96 ASP A N 1
ATOM 737 C CA . ASP A 1 96 ? -4.572 3.563 -11.821 1.00 94.19 96 ASP A CA 1
ATOM 738 C C . ASP A 1 96 ? -5.046 2.336 -11.030 1.00 94.19 96 ASP A C 1
ATOM 740 O O . ASP A 1 96 ? -5.418 2.471 -9.864 1.00 94.19 96 ASP A O 1
ATOM 744 N N . ALA A 1 97 ? -4.935 1.138 -11.615 1.00 93.88 97 ALA A N 1
ATOM 745 C CA . ALA A 1 97 ? -5.255 -0.120 -10.940 1.00 93.88 97 ALA A CA 1
ATOM 746 C C . ALA A 1 97 ? -4.350 -0.363 -9.721 1.00 93.88 97 ALA A C 1
ATOM 748 O O . ALA A 1 97 ? -4.826 -0.657 -8.627 1.00 93.88 97 ALA A O 1
ATOM 749 N N . LEU A 1 98 ? -3.037 -0.157 -9.870 1.00 95.00 98 LEU A N 1
ATOM 750 C CA . LEU A 1 98 ? -2.085 -0.278 -8.765 1.00 95.00 98 LEU A CA 1
ATOM 751 C C . LEU A 1 98 ? -2.372 0.764 -7.668 1.00 95.00 98 LEU A C 1
ATOM 753 O O . LEU A 1 98 ? -2.312 0.431 -6.489 1.00 95.00 98 LEU A O 1
ATOM 757 N N . GLN A 1 99 ? -2.716 2.004 -8.019 1.00 94.62 99 GLN A N 1
ATOM 758 C CA . GLN A 1 99 ? -3.069 3.054 -7.058 1.00 94.62 99 GLN A CA 1
ATOM 759 C C . GLN A 1 99 ? -4.340 2.695 -6.286 1.00 94.62 99 GLN A C 1
ATOM 761 O O . GLN A 1 99 ? -4.374 2.847 -5.065 1.00 94.62 99 GLN A O 1
ATOM 766 N N . GLN A 1 100 ? -5.357 2.178 -6.979 1.00 94.12 100 GLN A N 1
ATOM 767 C CA . GLN A 1 100 ? -6.579 1.686 -6.352 1.00 94.12 100 GLN A CA 1
ATOM 768 C C . GLN A 1 100 ? -6.277 0.528 -5.395 1.00 94.12 100 GLN A C 1
ATOM 770 O O . GLN A 1 100 ? -6.697 0.571 -4.240 1.00 94.12 100 GLN A O 1
ATOM 775 N N . PHE A 1 101 ? -5.496 -0.460 -5.840 1.00 95.44 101 PHE A N 1
ATOM 776 C CA . PHE A 1 101 ? -5.126 -1.610 -5.022 1.00 95.44 101 PHE A CA 1
ATOM 777 C C . PHE A 1 101 ? -4.340 -1.199 -3.768 1.00 95.44 101 PHE A C 1
ATOM 779 O O . PHE A 1 101 ? -4.663 -1.611 -2.656 1.00 95.44 101 PHE A O 1
ATOM 786 N N . TYR A 1 102 ? -3.310 -0.366 -3.928 1.00 95.50 102 TYR A N 1
ATOM 787 C CA . TYR A 1 102 ? -2.448 0.055 -2.824 1.00 95.50 102 TYR A CA 1
ATOM 788 C C . TYR A 1 102 ? -3.060 1.148 -1.941 1.00 95.50 102 TYR A C 1
ATOM 790 O O . TYR A 1 102 ? -2.438 1.516 -0.947 1.00 95.50 102 TYR A O 1
ATOM 798 N N . GLY A 1 103 ? -4.234 1.678 -2.303 1.00 94.31 103 GLY A N 1
ATOM 799 C CA . GLY A 1 103 ? -4.903 2.753 -1.572 1.00 94.31 103 GLY A CA 1
ATOM 800 C C . GLY A 1 103 ? -4.121 4.069 -1.543 1.00 94.31 103 GLY A C 1
ATOM 801 O O . GLY A 1 103 ? -4.417 4.916 -0.705 1.00 94.31 103 GLY A O 1
ATOM 802 N N . ARG A 1 104 ? -3.136 4.243 -2.439 1.00 93.50 104 ARG A N 1
ATOM 803 C CA . ARG A 1 104 ? -2.167 5.346 -2.399 1.00 93.50 104 ARG A CA 1
ATOM 804 C C . ARG A 1 104 ? -2.072 6.087 -3.715 1.00 93.50 104 ARG A C 1
ATOM 806 O O . ARG A 1 104 ? -2.056 5.484 -4.782 1.00 93.50 104 ARG A O 1
ATOM 813 N N . GLU A 1 105 ? -1.874 7.393 -3.643 1.00 94.31 105 GLU A N 1
ATOM 814 C CA . GLU A 1 105 ? -1.700 8.209 -4.840 1.00 94.31 105 GLU A CA 1
ATOM 815 C C . GLU A 1 105 ? -0.280 8.089 -5.428 1.00 94.31 105 GLU A C 1
ATOM 817 O O . GLU A 1 105 ? 0.724 8.319 -4.741 1.00 94.31 105 GLU A O 1
ATOM 822 N N . PHE A 1 106 ? -0.187 7.800 -6.729 1.00 94.19 106 PHE A N 1
ATOM 823 C CA . PHE A 1 106 ? 1.038 7.959 -7.516 1.00 94.19 106 PHE A CA 1
ATOM 824 C C . PHE A 1 106 ? 1.021 9.332 -8.186 1.00 94.19 106 PHE A C 1
ATOM 826 O O . PHE A 1 106 ? 0.563 9.477 -9.320 1.00 94.19 106 PHE A O 1
ATOM 833 N N . LYS A 1 107 ? 1.466 10.351 -7.442 1.00 90.81 107 LYS A N 1
ATOM 834 C CA . LYS A 1 107 ? 1.402 11.767 -7.836 1.00 90.81 107 LYS A CA 1
ATOM 835 C C . LYS A 1 107 ? 2.235 12.068 -9.085 1.00 90.81 107 LYS A C 1
ATOM 837 O O . LYS A 1 107 ? 3.347 11.574 -9.231 1.00 90.81 107 LYS A O 1
ATOM 842 N N . GLY A 1 108 ? 1.727 12.950 -9.944 1.00 90.12 108 GLY A N 1
ATOM 843 C CA . GLY A 1 108 ? 2.441 13.454 -11.119 1.00 90.12 108 GLY A CA 1
ATOM 844 C C . GLY A 1 108 ? 1.490 13.863 -12.242 1.00 90.12 108 GLY A C 1
ATOM 845 O O . GLY A 1 108 ? 0.439 13.256 -12.420 1.00 90.12 108 GLY A O 1
ATOM 846 N N . THR A 1 109 ? 1.855 14.891 -13.010 1.00 90.94 109 THR A N 1
ATOM 847 C CA . THR A 1 109 ? 1.068 15.358 -14.169 1.00 90.94 109 THR A CA 1
ATOM 848 C C . THR A 1 109 ? 1.395 14.604 -15.459 1.00 90.94 109 THR A C 1
ATOM 850 O O . THR A 1 109 ? 0.665 14.721 -16.440 1.00 90.94 109 THR A O 1
ATOM 853 N N . THR A 1 110 ? 2.477 13.822 -15.471 1.00 96.50 110 THR A N 1
ATOM 854 C CA . THR A 1 110 ? 2.899 12.993 -16.605 1.00 96.50 110 THR A CA 1
ATOM 855 C C . THR A 1 110 ? 2.920 11.520 -16.214 1.00 96.50 110 THR A C 1
ATOM 857 O O . THR A 1 110 ? 3.110 11.173 -15.048 1.00 96.50 110 THR A O 1
ATOM 860 N N . LEU A 1 111 ? 2.766 10.636 -17.203 1.00 95.69 111 LEU A N 1
ATOM 861 C CA . LEU A 1 111 ? 2.865 9.189 -17.000 1.00 95.69 111 LEU A CA 1
ATOM 862 C C . LEU A 1 111 ? 4.216 8.787 -16.388 1.00 95.69 111 LEU A C 1
ATOM 864 O O . LEU A 1 111 ? 4.262 7.956 -15.490 1.00 95.69 111 LEU A O 1
ATOM 868 N N . GLU A 1 112 ? 5.304 9.405 -16.846 1.00 94.81 112 GLU A N 1
ATOM 869 C CA . GLU A 1 112 ? 6.656 9.164 -16.338 1.00 94.81 112 GLU A CA 1
ATOM 870 C C . GLU A 1 112 ? 6.792 9.529 -14.856 1.00 94.81 112 GLU A C 1
ATOM 872 O O . GLU A 1 112 ? 7.242 8.700 -14.073 1.00 94.81 112 GLU A O 1
ATOM 877 N N . ALA A 1 113 ? 6.288 10.696 -14.437 1.00 95.06 113 ALA A N 1
ATOM 878 C CA . ALA A 1 113 ? 6.329 11.096 -13.031 1.00 95.06 113 ALA A CA 1
ATOM 879 C C . ALA A 1 113 ? 5.565 10.110 -12.130 1.00 95.06 113 ALA A C 1
ATOM 881 O O . ALA A 1 113 ? 6.049 9.728 -11.065 1.00 95.06 113 ALA A O 1
ATOM 882 N N . ARG A 1 114 ? 4.393 9.637 -12.577 1.00 96.06 114 ARG A N 1
ATOM 883 C CA . ARG A 1 114 ? 3.619 8.625 -11.841 1.00 96.06 114 ARG A CA 1
ATOM 884 C C . ARG A 1 114 ? 4.365 7.287 -11.760 1.00 96.06 114 ARG A C 1
ATOM 886 O O . ARG A 1 114 ? 4.372 6.659 -10.701 1.00 96.06 114 ARG A O 1
ATOM 893 N N . ARG A 1 115 ? 5.026 6.864 -12.849 1.00 95.31 115 ARG A N 1
ATOM 894 C CA . ARG A 1 115 ? 5.894 5.673 -12.857 1.00 95.31 115 ARG A CA 1
ATOM 895 C C . ARG A 1 115 ? 7.045 5.822 -11.876 1.00 95.31 115 ARG A C 1
ATOM 897 O O . ARG A 1 115 ? 7.280 4.887 -11.125 1.00 95.31 115 ARG A O 1
ATOM 904 N N . ASP A 1 116 ? 7.720 6.967 -11.838 1.00 93.56 116 ASP A N 1
ATOM 905 C CA . ASP A 1 116 ? 8.840 7.212 -10.922 1.00 93.56 116 ASP A CA 1
ATOM 906 C C . ASP A 1 116 ? 8.412 7.122 -9.454 1.00 93.56 116 ASP A C 1
ATOM 908 O O . ASP A 1 116 ? 9.109 6.517 -8.636 1.00 93.56 116 ASP A O 1
ATOM 912 N N . VAL A 1 117 ? 7.227 7.641 -9.115 1.00 95.19 117 VAL A N 1
ATOM 913 C CA . VAL A 1 117 ? 6.657 7.470 -7.771 1.00 95.19 117 VAL A CA 1
ATOM 914 C C . VAL A 1 117 ? 6.403 5.992 -7.463 1.00 95.19 117 VAL A C 1
ATOM 916 O O . VAL A 1 117 ? 6.718 5.533 -6.362 1.00 95.19 117 VAL A O 1
ATOM 919 N N . PHE A 1 118 ? 5.879 5.224 -8.421 1.00 95.31 118 PHE A N 1
ATOM 920 C CA . PHE A 1 118 ? 5.681 3.787 -8.237 1.00 95.31 118 PHE A CA 1
ATOM 921 C C . PHE A 1 118 ? 7.011 3.022 -8.126 1.00 95.31 118 PHE A C 1
ATOM 923 O O . PHE A 1 118 ? 7.170 2.195 -7.230 1.00 95.31 118 PHE A O 1
ATOM 930 N N . VAL A 1 119 ? 8.006 3.340 -8.959 1.00 93.81 119 VAL A N 1
ATOM 931 C CA . VAL A 1 119 ? 9.374 2.798 -8.890 1.00 93.81 119 VAL A CA 1
ATOM 932 C C . VAL A 1 119 ? 9.936 2.994 -7.485 1.00 93.81 119 VAL A C 1
ATOM 934 O O . VAL A 1 119 ? 10.334 2.021 -6.843 1.00 93.81 119 VAL A O 1
ATOM 937 N N . ALA A 1 120 ? 9.887 4.226 -6.972 1.00 92.75 120 ALA A N 1
ATOM 938 C CA . ALA A 1 120 ? 10.355 4.548 -5.632 1.00 92.75 120 ALA A CA 1
ATOM 939 C C . ALA A 1 120 ? 9.596 3.756 -4.555 1.00 92.75 120 ALA A C 1
ATOM 941 O O . ALA A 1 120 ? 10.212 3.198 -3.648 1.00 92.75 120 ALA A O 1
ATOM 942 N N . PHE A 1 121 ? 8.271 3.633 -4.682 1.00 94.69 121 PHE A N 1
ATOM 943 C CA . PHE A 1 121 ? 7.453 2.831 -3.772 1.00 94.69 121 PHE A CA 1
ATOM 944 C C . PHE A 1 121 ? 7.875 1.353 -3.732 1.00 94.69 121 PHE A C 1
ATOM 946 O O . PHE A 1 121 ? 7.971 0.775 -2.643 1.00 94.69 121 PHE A O 1
ATOM 953 N N . THR A 1 122 ? 8.169 0.754 -4.892 1.00 94.56 122 THR A N 1
ATOM 954 C CA . THR A 1 122 ? 8.637 -0.642 -4.985 1.00 94.56 122 THR A CA 1
ATOM 955 C C . THR A 1 122 ? 10.052 -0.857 -4.445 1.00 94.56 122 THR A C 1
ATOM 957 O O . THR A 1 122 ? 10.457 -2.005 -4.265 1.00 94.56 122 THR A O 1
ATOM 960 N N . GLY A 1 123 ? 10.811 0.217 -4.195 1.00 93.50 123 GLY A N 1
ATOM 961 C CA . GLY A 1 123 ? 12.230 0.165 -3.835 1.00 93.50 123 GLY A CA 1
ATOM 962 C C . GLY A 1 123 ? 13.163 -0.137 -5.012 1.00 93.50 123 GLY A C 1
ATOM 963 O O . GLY A 1 123 ? 14.383 -0.150 -4.831 1.00 93.50 123 GLY A O 1
ATOM 964 N N . ALA A 1 124 ? 12.623 -0.350 -6.217 1.00 90.69 124 ALA A N 1
ATOM 965 C CA . ALA A 1 124 ? 13.410 -0.593 -7.416 1.00 90.69 124 ALA A CA 1
ATOM 966 C C . ALA A 1 124 ? 14.259 0.634 -7.776 1.00 90.69 124 ALA A C 1
ATOM 968 O O . ALA A 1 124 ? 13.836 1.775 -7.609 1.00 90.69 124 ALA A O 1
ATOM 969 N N . LEU A 1 125 ? 15.467 0.401 -8.299 1.00 79.06 125 LEU A N 1
ATOM 970 C CA . LEU A 1 125 ? 16.380 1.454 -8.776 1.00 79.06 125 LEU A CA 1
ATOM 971 C C . LEU A 1 125 ? 16.797 2.500 -7.718 1.00 79.06 125 LEU A C 1
ATOM 973 O O . LEU A 1 125 ? 17.372 3.525 -8.081 1.00 79.06 125 LEU A O 1
ATOM 977 N N . SER A 1 126 ? 16.581 2.226 -6.429 1.00 66.56 126 SER A N 1
ATOM 978 C CA . SER A 1 126 ? 16.862 3.120 -5.290 1.00 66.56 126 SER A CA 1
ATOM 979 C C . SER A 1 126 ? 18.338 3.509 -5.110 1.00 66.56 126 SER A C 1
ATOM 981 O O . SER A 1 126 ? 18.635 4.451 -4.386 1.00 66.56 126 SER A O 1
ATOM 983 N N . SER A 1 127 ? 19.270 2.844 -5.799 1.00 52.28 127 SER A N 1
ATOM 984 C CA . SER A 1 127 ? 20.710 3.135 -5.757 1.00 52.28 127 SER A CA 1
ATOM 985 C C . SER A 1 127 ? 21.210 4.037 -6.899 1.00 52.28 127 SER A C 1
ATOM 987 O O . SER A 1 127 ? 22.384 3.958 -7.260 1.00 52.28 127 SER A O 1
ATOM 989 N N . ARG A 1 128 ? 20.349 4.799 -7.597 1.00 47.28 128 ARG A N 1
ATOM 990 C CA . ARG A 1 128 ? 20.830 5.747 -8.627 1.00 47.28 128 ARG A CA 1
ATOM 991 C C . ARG A 1 128 ? 21.741 6.798 -7.953 1.00 47.28 128 ARG A C 1
ATOM 993 O O . ARG A 1 128 ? 21.276 7.405 -6.991 1.00 47.28 128 ARG A O 1
ATOM 1000 N N . PRO A 1 129 ? 23.003 6.984 -8.392 1.00 43.66 129 PRO A N 1
ATOM 1001 C CA . PRO A 1 129 ? 23.707 8.235 -8.129 1.00 43.66 129 PRO A CA 1
ATOM 1002 C C . PRO A 1 129 ? 22.991 9.410 -8.807 1.00 43.66 129 PRO A C 1
ATOM 1004 O O . PRO A 1 129 ? 22.265 9.165 -9.803 1.00 43.66 129 PRO A O 1
#

pLDDT: mean 91.84, std 9.85, range [43.66, 98.19]

Organism: NCBI:txid2026947

Solvent-accessible surface area (backbone atoms only — not comparable to full-atom values): 6947 Å² total; per-residue (Å²): 112,65,72,61,52,54,54,48,49,55,51,50,54,49,50,53,53,51,51,54,51,50,53,53,52,49,54,54,49,54,52,52,52,39,9,52,51,17,51,60,60,31,50,61,30,21,52,58,26,30,72,50,87,52,52,80,40,70,43,54,78,54,39,11,46,35,58,97,37,42,53,36,65,71,51,89,88,47,72,64,46,60,20,50,48,49,53,77,62,60,50,71,67,55,49,52,47,50,24,62,51,36,48,44,85,53,63,60,97,45,73,66,46,22,46,51,44,47,36,56,72,48,23,33,63,70,75,68,131

Nearest PDB structures (foldseek):
  9ja6-assembly1_A  TM=6.701E-01  e=9.723E-02  Schizosaccharomyces pombe 972h-
  9ja5-assembly1_A  TM=5.027E-01  e=3.353E-01  Schizosaccharomyces pombe 972h-

Mean predicted aligned error: 5.06 Å

Foldseek 3Di:
DVVVVVVVVVVVVVVVVVVVVVVVVVVVVVLQVLLVVQVVVLVVQLVQQAPDPDQARFHDFGQQSDDPRRNHTDDPPLDDQRGNVSLVVQFPVSLVSVCNNNVHDQDDPDRVSSSVSVCVVSNHNVPDD

Secondary structure (DSSP, 8-sta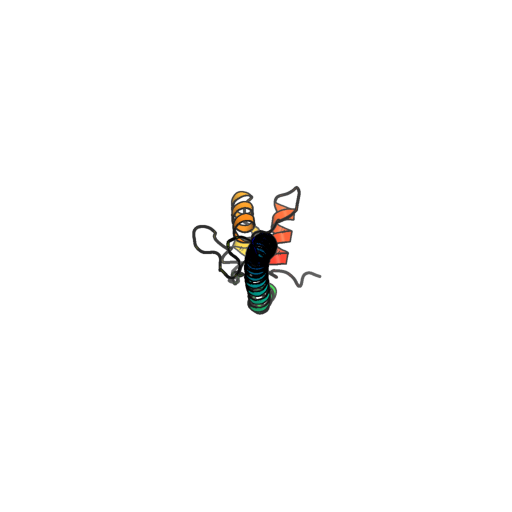te):
-HHHHHHHHHHHHHHHHHHHHHHHHHHHHHHHHHHHHHHHHHHHHHHHHHT---TT-BPPPPPBSSSTTBTPPP-TTS---SBHHHHHH--HHHHHHHHHHHT-----SSHHHHHHHHHHHHTTTTT--